Protein AF-A0AAD6TR54-F1 (afdb_monomer)

Foldseek 3Di:
DVLVVQLLVLLVQLLVLLVVVLVVCVVVVHAQPVCVPDCPPNVVSLVSNQVSQCVDPDRDDRDDPVNSSVPNDNLLSVVSVVVVDPCCPPQCNDPVNVVVVVVVVCVVCVVVVVVVCVVVVVVVVVVLVVVLVVLVVVLVVCCVVDVVVSVVSVVVSVD

Radius of gyration: 24.72 Å; Cα contacts (8 Å, |Δi|>4): 90; chains: 1; bounding box: 53×42×61 Å

Structure (mmCIF, N/CA/C/O backbone):
data_AF-A0AAD6TR54-F1
#
_entry.id   AF-A0AAD6TR54-F1
#
loop_
_atom_site.group_PDB
_atom_site.id
_atom_site.type_symbol
_atom_site.label_atom_id
_atom_site.label_alt_id
_atom_site.label_comp_id
_atom_site.label_asym_id
_atom_site.label_entity_id
_atom_site.label_seq_id
_atom_site.pdbx_PDB_ins_code
_atom_site.Cartn_x
_atom_site.Cartn_y
_atom_site.Cartn_z
_atom_site.occupancy
_atom_site.B_iso_or_equiv
_atom_site.auth_seq_id
_atom_site.auth_comp_id
_atom_site.auth_asym_id
_atom_site.auth_atom_id
_atom_site.pdbx_PDB_model_num
ATOM 1 N N . MET A 1 1 ? -25.279 19.199 19.372 1.00 59.44 1 MET A N 1
ATOM 2 C CA . MET A 1 1 ? -24.855 19.428 17.966 1.00 59.44 1 MET A CA 1
ATOM 3 C C . MET A 1 1 ? -23.447 20.020 17.828 1.00 59.44 1 MET A C 1
ATOM 5 O O . MET A 1 1 ? -22.669 19.484 17.051 1.00 59.44 1 MET A O 1
ATOM 9 N N . VAL A 1 2 ? -23.069 21.077 18.564 1.00 75.44 2 VAL A N 1
ATOM 10 C CA . VAL A 1 2 ? -21.744 21.729 18.401 1.00 75.44 2 VAL A CA 1
ATOM 11 C C . VAL A 1 2 ? -20.565 20.843 18.846 1.00 75.44 2 VAL A C 1
ATOM 13 O O . VAL A 1 2 ? -19.574 20.750 18.124 1.00 75.44 2 VAL A O 1
ATOM 16 N N . ALA A 1 3 ? -20.685 20.140 19.980 1.00 76.69 3 ALA A N 1
ATOM 17 C CA . ALA A 1 3 ? -19.630 19.258 20.502 1.00 76.69 3 ALA A CA 1
ATOM 18 C C . ALA A 1 3 ? -19.305 18.087 19.555 1.00 76.69 3 ALA A C 1
ATOM 20 O O . ALA A 1 3 ? -18.143 17.837 19.251 1.00 76.69 3 ALA A O 1
ATOM 21 N N . GLN A 1 4 ? -20.333 17.445 18.991 1.00 78.88 4 GLN A N 1
ATOM 22 C CA . GLN A 1 4 ? -20.176 16.356 18.021 1.00 78.88 4 GLN A CA 1
ATOM 23 C C . GLN A 1 4 ? -19.479 16.810 16.734 1.00 78.88 4 GLN A C 1
ATOM 25 O O . GLN A 1 4 ? -18.592 16.122 16.236 1.00 78.88 4 GLN A O 1
ATOM 30 N N . ARG A 1 5 ? -19.807 18.006 16.230 1.00 81.06 5 ARG A N 1
ATOM 31 C CA . ARG A 1 5 ? -19.136 18.586 15.057 1.00 81.06 5 ARG A CA 1
ATOM 32 C C . ARG A 1 5 ? -17.672 18.932 15.340 1.00 81.06 5 ARG A C 1
ATOM 34 O O . ARG A 1 5 ? -16.824 18.786 14.463 1.00 81.06 5 ARG A O 1
ATOM 41 N N . ARG A 1 6 ? -17.369 19.400 16.555 1.00 82.25 6 ARG A N 1
ATOM 42 C CA . ARG A 1 6 ? -15.997 19.694 16.992 1.00 82.25 6 ARG A CA 1
ATOM 43 C C . ARG A 1 6 ? -15.163 18.418 17.094 1.00 82.25 6 ARG A C 1
ATOM 45 O O . ARG A 1 6 ? -14.047 18.402 16.589 1.00 82.25 6 ARG A O 1
ATOM 52 N N . TYR A 1 7 ? -15.735 17.358 17.658 1.00 82.44 7 TYR A N 1
ATOM 53 C CA . TYR A 1 7 ? -15.128 16.029 17.688 1.00 82.44 7 TYR A CA 1
ATOM 54 C C . TYR A 1 7 ? -14.855 15.486 16.280 1.00 82.44 7 TYR A C 1
ATOM 56 O O . TYR A 1 7 ? -13.731 15.090 15.991 1.00 82.44 7 TYR A O 1
ATOM 64 N N . GLN A 1 8 ? -15.834 15.558 15.374 1.00 79.56 8 GLN A N 1
ATOM 65 C CA . GLN A 1 8 ? -15.664 15.113 13.985 1.00 79.56 8 GLN A CA 1
ATOM 66 C C . GLN A 1 8 ? -14.523 15.848 13.274 1.00 79.56 8 GLN A C 1
ATOM 68 O O . GLN A 1 8 ? -13.688 15.214 12.643 1.00 79.56 8 GLN A O 1
ATOM 73 N N . ARG A 1 9 ? -14.436 17.174 13.428 1.00 84.00 9 ARG A N 1
ATOM 74 C CA . ARG A 1 9 ? -13.341 17.959 12.839 1.00 84.00 9 ARG A CA 1
ATOM 75 C C . ARG A 1 9 ? -11.97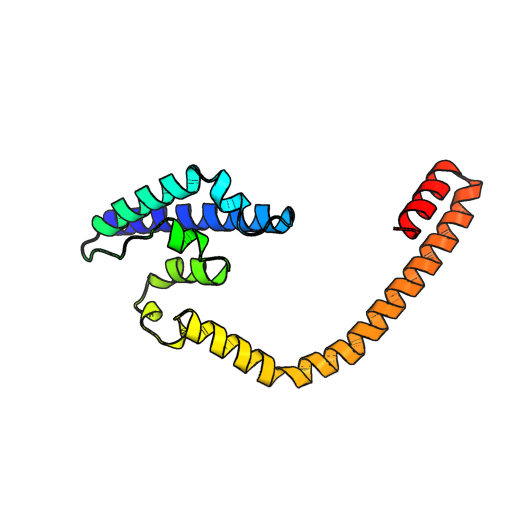7 17.605 13.423 1.00 84.00 9 ARG A C 1
ATOM 77 O O . ARG A 1 9 ? -11.010 17.550 12.673 1.00 84.00 9 ARG A O 1
ATOM 84 N N . ALA A 1 10 ? -11.895 17.391 14.736 1.00 84.12 10 ALA A N 1
ATOM 85 C CA . ALA A 1 10 ? -10.648 16.996 15.386 1.00 84.12 10 ALA A CA 1
ATOM 86 C C . ALA A 1 10 ? -10.181 15.616 14.895 1.00 84.12 10 ALA A C 1
ATOM 88 O O . ALA A 1 10 ? -9.002 15.432 14.603 1.00 84.12 10 ALA A O 1
ATOM 89 N N . LEU A 1 11 ? -11.121 14.685 14.726 1.00 81.62 11 LEU A N 1
ATOM 90 C CA . LEU A 1 11 ? -10.864 13.360 14.175 1.00 81.62 11 LEU A CA 1
ATOM 91 C C . LEU A 1 11 ? -10.413 13.414 12.705 1.00 81.62 11 LEU A C 1
ATOM 93 O O . LEU A 1 11 ? -9.391 12.825 12.365 1.00 81.62 11 LEU A O 1
ATOM 97 N N . ASP A 1 12 ? -11.130 14.141 11.842 1.00 80.44 12 ASP A N 1
ATOM 98 C CA . ASP A 1 12 ? -10.772 14.273 10.422 1.00 80.44 12 ASP A CA 1
ATOM 99 C C . ASP A 1 12 ? -9.395 14.951 10.254 1.00 80.44 12 ASP A C 1
ATOM 101 O O . ASP A 1 12 ? -8.611 14.576 9.381 1.00 80.44 12 ASP A O 1
ATOM 105 N N . HIS A 1 13 ? -9.071 15.920 11.119 1.00 84.50 13 HIS A N 1
ATOM 106 C CA . HIS A 1 13 ? -7.767 16.584 11.134 1.00 84.50 13 HIS A CA 1
ATOM 107 C C . HIS A 1 13 ? -6.635 15.633 11.541 1.00 84.50 13 HIS A C 1
ATOM 109 O O . HIS A 1 13 ? -5.612 15.572 10.858 1.00 84.50 13 HIS A O 1
ATOM 115 N N . LEU A 1 14 ? -6.83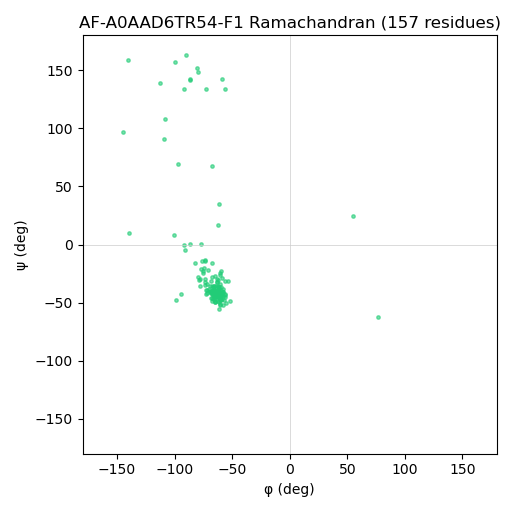1 14.862 12.615 1.00 82.69 14 LEU A N 1
ATOM 116 C CA . LEU A 1 14 ? -5.875 13.849 13.056 1.00 82.69 14 LEU A CA 1
ATOM 117 C C . LEU A 1 14 ? -5.650 12.792 11.962 1.00 82.69 14 LEU A C 1
ATOM 119 O O . LEU A 1 14 ? -4.506 12.474 11.641 1.00 82.69 14 LEU A O 1
ATOM 123 N N . HIS A 1 15 ? -6.727 12.322 11.330 1.00 79.62 15 HIS A N 1
ATOM 124 C CA . HIS A 1 15 ? -6.668 11.349 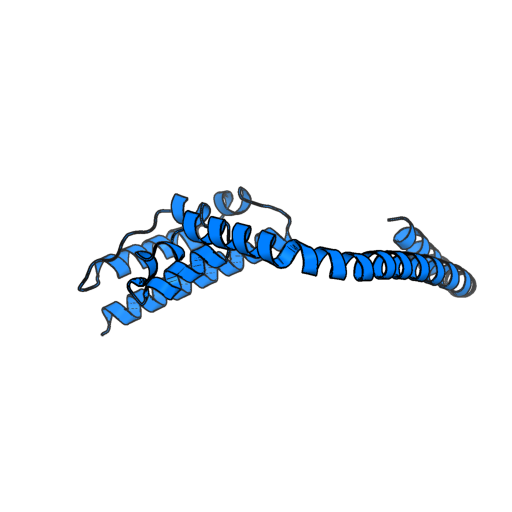10.241 1.00 79.62 15 HIS A CA 1
ATOM 125 C C . HIS A 1 15 ? -5.867 11.853 9.040 1.00 79.62 15 HIS A C 1
ATOM 127 O O . HIS A 1 15 ? -4.975 11.157 8.556 1.00 79.62 15 HIS A O 1
ATOM 133 N N . GLY A 1 16 ? -6.131 13.083 8.592 1.00 79.38 16 GLY A N 1
ATOM 134 C CA . GLY A 1 16 ? -5.397 13.684 7.481 1.00 79.38 16 GLY A CA 1
ATOM 135 C C . GLY A 1 16 ? -3.894 13.785 7.752 1.00 79.38 16 GLY A C 1
ATOM 136 O O . GLY A 1 16 ? -3.095 13.495 6.863 1.00 79.38 16 GLY A O 1
ATOM 137 N N . LEU A 1 17 ? -3.499 14.137 8.981 1.00 82.12 17 LEU A N 1
ATOM 138 C CA . LEU A 1 17 ? -2.087 14.227 9.366 1.00 82.12 17 LEU A CA 1
ATOM 139 C C . LEU A 1 17 ? -1.398 12.860 9.401 1.00 82.12 17 LEU A C 1
ATOM 141 O O . LEU A 1 17 ? -0.262 12.744 8.940 1.00 82.12 17 LEU A O 1
ATOM 145 N N . VAL A 1 18 ? -2.070 11.831 9.922 1.00 77.19 18 VAL A N 1
ATOM 146 C CA . VAL A 1 18 ? -1.511 10.472 9.980 1.00 77.19 18 VAL A CA 1
ATOM 147 C C . VAL A 1 18 ? -1.378 9.882 8.578 1.00 77.19 18 VAL A C 1
ATOM 149 O O . VAL A 1 18 ? -0.300 9.401 8.236 1.00 77.19 18 VAL A O 1
ATOM 152 N N . ILE A 1 19 ? -2.407 10.007 7.730 1.00 76.94 19 ILE A N 1
ATOM 153 C CA . ILE A 1 19 ? -2.354 9.568 6.328 1.00 76.94 19 ILE A CA 1
ATOM 154 C C . ILE A 1 19 ? -1.221 10.268 5.581 1.00 76.94 19 ILE A C 1
ATOM 156 O O . ILE A 1 19 ? -0.398 9.603 4.950 1.00 76.94 19 ILE A O 1
ATOM 160 N N . ALA A 1 20 ? -1.168 11.604 5.641 1.00 78.81 20 ALA A N 1
ATOM 161 C CA . ALA A 1 20 ? -0.144 12.372 4.941 1.00 78.81 20 ALA A CA 1
ATOM 162 C C . ALA A 1 20 ? 1.254 11.907 5.358 1.00 78.81 20 ALA A C 1
ATOM 164 O O . ALA A 1 20 ? 2.114 11.669 4.508 1.00 78.81 20 ALA A O 1
ATOM 165 N N . ARG A 1 21 ? 1.453 11.686 6.662 1.00 76.00 21 ARG A N 1
ATOM 166 C CA . ARG A 1 21 ? 2.736 11.238 7.189 1.00 76.00 21 ARG A CA 1
ATOM 167 C C . ARG A 1 21 ? 3.079 9.805 6.790 1.00 76.00 21 ARG A C 1
ATOM 169 O O . ARG A 1 21 ? 4.230 9.546 6.452 1.00 76.00 21 ARG A O 1
ATOM 176 N N . LEU A 1 22 ? 2.114 8.889 6.801 1.00 74.06 22 LEU A N 1
ATOM 177 C CA . LEU A 1 22 ? 2.324 7.507 6.373 1.00 74.06 22 LEU A CA 1
ATOM 178 C C . LEU A 1 22 ? 2.746 7.466 4.897 1.00 74.06 22 LEU A C 1
ATOM 180 O O . LEU A 1 22 ? 3.763 6.860 4.575 1.00 74.06 22 LEU A O 1
ATOM 184 N N . PHE A 1 23 ? 2.062 8.217 4.026 1.00 73.38 23 PHE A N 1
ATOM 185 C CA . PHE A 1 23 ? 2.429 8.330 2.610 1.00 73.38 23 PHE A CA 1
ATOM 186 C C . PHE A 1 23 ? 3.819 8.937 2.385 1.00 73.38 23 PHE A C 1
ATOM 188 O O . PHE A 1 23 ? 4.551 8.475 1.508 1.00 73.38 23 PHE A O 1
ATOM 195 N N . GLU A 1 24 ? 4.206 9.961 3.148 1.00 73.94 24 GLU A N 1
ATOM 196 C CA . GLU A 1 24 ? 5.568 10.513 3.104 1.00 73.94 24 GLU A CA 1
ATOM 197 C C . GLU A 1 24 ? 6.619 9.458 3.464 1.00 73.94 24 GLU A C 1
ATOM 199 O O . GLU A 1 24 ? 7.654 9.354 2.807 1.00 73.94 24 GLU A O 1
ATOM 204 N N . LEU A 1 25 ? 6.355 8.659 4.496 1.00 69.88 25 LEU A N 1
ATOM 205 C CA . LEU A 1 25 ? 7.290 7.647 4.975 1.00 69.88 25 LEU A CA 1
ATOM 206 C C . LEU A 1 25 ? 7.403 6.447 4.039 1.00 69.88 25 LEU A C 1
ATOM 208 O O . LEU A 1 25 ? 8.519 5.988 3.787 1.00 69.88 25 LEU A O 1
ATOM 212 N N . THR A 1 26 ? 6.287 6.001 3.459 1.00 67.44 26 THR A N 1
ATOM 213 C CA . THR A 1 26 ? 6.282 4.978 2.407 1.00 67.44 26 THR A CA 1
ATOM 214 C C . THR A 1 26 ? 7.090 5.440 1.193 1.00 67.44 26 THR A C 1
ATOM 216 O O . THR A 1 26 ? 7.886 4.670 0.666 1.00 67.44 26 THR A O 1
ATOM 219 N N . LYS A 1 27 ? 6.969 6.712 0.782 1.00 66.75 27 LYS A N 1
ATOM 220 C CA . LYS A 1 27 ? 7.771 7.277 -0.321 1.00 66.75 27 LYS A CA 1
ATOM 221 C C . LYS A 1 27 ? 9.272 7.302 -0.025 1.00 66.75 27 LYS A C 1
ATOM 223 O O . LYS A 1 27 ? 10.068 7.154 -0.945 1.00 66.75 27 LYS A O 1
ATOM 228 N N . CYS A 1 28 ? 9.658 7.485 1.235 1.00 62.56 28 CYS A N 1
ATOM 229 C CA . CYS A 1 28 ? 11.061 7.525 1.646 1.00 62.56 28 CYS A CA 1
ATOM 230 C C . CYS A 1 28 ? 11.658 6.142 1.960 1.00 62.56 28 CYS A C 1
ATOM 232 O O . CYS A 1 28 ? 12.823 6.083 2.339 1.00 62.56 28 CYS A O 1
ATOM 234 N N . ASN A 1 29 ? 10.893 5.047 1.835 1.00 60.81 29 ASN A N 1
ATOM 235 C CA . ASN A 1 29 ? 11.297 3.699 2.263 1.00 60.81 29 ASN A CA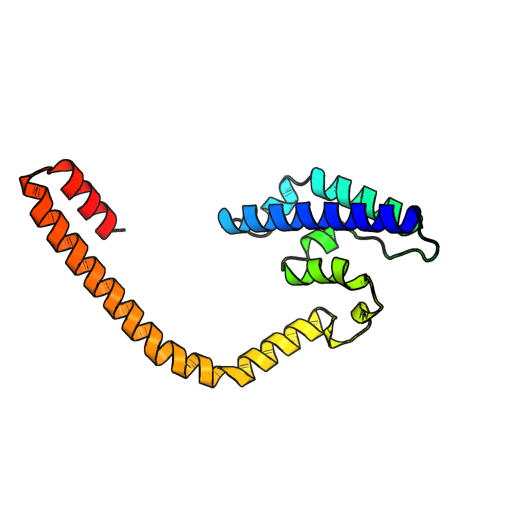 1
ATOM 236 C C . ASN A 1 29 ? 11.738 3.633 3.747 1.00 60.81 29 ASN A C 1
ATOM 238 O O . ASN A 1 29 ? 12.517 2.770 4.147 1.00 60.81 29 ASN A O 1
ATOM 242 N N . MET A 1 30 ? 11.247 4.567 4.570 1.00 57.56 30 MET A N 1
ATOM 243 C CA . MET A 1 30 ? 11.594 4.710 5.986 1.00 57.56 30 MET A CA 1
ATOM 244 C C . MET A 1 30 ? 10.390 4.293 6.831 1.00 57.56 30 MET A C 1
ATOM 246 O O . MET A 1 30 ? 9.529 5.117 7.138 1.00 57.56 30 MET A O 1
ATOM 250 N N . SER A 1 31 ? 10.301 3.018 7.207 1.00 55.19 31 SER A N 1
ATOM 251 C CA . SER A 1 31 ? 9.192 2.501 8.020 1.00 55.19 31 SER A CA 1
ATOM 252 C C . SER A 1 31 ? 9.424 2.668 9.531 1.00 55.19 31 SER A C 1
ATOM 254 O O . SER A 1 31 ? 10.531 2.476 10.034 1.00 55.19 31 SER A O 1
ATOM 256 N N . GLY A 1 32 ? 8.351 2.989 10.264 1.00 54.03 32 GLY A N 1
ATOM 257 C CA . GLY A 1 32 ? 8.236 2.890 11.730 1.00 54.03 32 GLY A CA 1
ATOM 258 C C . GLY A 1 32 ? 8.941 3.982 12.545 1.00 54.03 32 GLY A C 1
ATOM 259 O O . GLY A 1 32 ? 8.299 4.769 13.239 1.00 54.03 32 GLY A O 1
ATOM 260 N N . THR A 1 33 ? 10.265 4.087 12.451 1.00 53.38 33 THR A N 1
ATOM 261 C CA . THR A 1 33 ? 11.074 4.933 13.355 1.00 53.38 33 THR A CA 1
ATOM 262 C C . THR A 1 33 ? 11.011 6.426 13.009 1.00 53.38 33 THR A C 1
ATOM 264 O O . THR A 1 33 ? 11.058 7.290 13.884 1.00 53.38 33 THR A O 1
ATOM 267 N N . ALA A 1 34 ? 10.819 6.772 11.735 1.00 53.78 34 ALA A N 1
ATOM 268 C CA . ALA A 1 34 ? 10.749 8.163 11.279 1.00 53.78 34 ALA A CA 1
ATOM 269 C C . ALA A 1 34 ? 9.407 8.869 11.593 1.00 53.78 34 ALA A C 1
ATOM 271 O O . ALA A 1 34 ? 9.327 10.106 11.535 1.00 53.78 34 ALA A O 1
ATOM 272 N N . LEU A 1 35 ? 8.365 8.107 11.958 1.00 57.19 35 LEU A N 1
ATOM 273 C CA . LEU A 1 35 ? 7.106 8.617 12.526 1.00 57.19 35 LEU A CA 1
ATOM 274 C C . LEU A 1 35 ? 7.332 9.107 13.968 1.00 57.19 35 LEU A C 1
ATOM 276 O O . LEU A 1 35 ? 6.888 10.200 14.325 1.00 57.19 35 LEU A O 1
ATOM 280 N N . GLN A 1 36 ? 8.106 8.349 14.755 1.00 58.50 36 GLN A N 1
ATOM 281 C CA . GLN A 1 36 ? 8.410 8.633 16.162 1.00 58.50 36 GLN A CA 1
ATOM 282 C C . GLN A 1 36 ? 9.287 9.878 16.354 1.00 58.50 36 GLN A C 1
ATOM 284 O O . GLN A 1 36 ? 9.033 10.689 17.245 1.00 58.50 36 GLN A O 1
ATOM 289 N N . VAL A 1 37 ? 10.296 10.073 15.502 1.00 55.78 37 VAL A N 1
ATOM 290 C CA . VAL A 1 37 ? 11.353 11.073 15.743 1.00 55.78 37 VAL A CA 1
ATOM 291 C C . VAL A 1 37 ? 10.896 12.527 15.509 1.00 55.78 37 VAL A C 1
ATOM 293 O O . VAL A 1 37 ? 11.534 13.447 16.023 1.00 55.78 37 VAL A O 1
ATOM 296 N N . ARG A 1 38 ? 9.810 12.795 14.757 1.00 57.34 38 ARG A N 1
ATOM 297 C CA . ARG A 1 38 ? 9.482 14.180 14.320 1.00 57.34 38 ARG A CA 1
ATOM 298 C C . ARG A 1 38 ? 8.017 14.627 14.346 1.00 57.34 38 ARG A C 1
ATOM 300 O O . ARG A 1 38 ? 7.727 15.721 13.866 1.00 57.34 38 ARG A O 1
ATOM 307 N N . SER A 1 39 ? 7.082 13.879 14.924 1.00 73.31 39 SER A N 1
ATOM 308 C CA . SER A 1 39 ? 5.660 14.222 14.769 1.00 73.31 39 SER A CA 1
ATOM 309 C C . SER A 1 39 ? 5.041 15.036 15.917 1.00 73.31 39 SER A C 1
ATOM 311 O O . SER A 1 39 ? 4.185 14.568 16.668 1.00 73.31 39 SER A O 1
ATOM 313 N N . ARG A 1 40 ? 5.444 16.306 16.055 1.00 80.50 40 ARG A N 1
ATOM 314 C CA . ARG A 1 40 ? 4.796 17.239 17.005 1.00 80.50 40 ARG A CA 1
ATOM 315 C C . ARG A 1 40 ? 3.344 17.551 16.626 1.00 80.50 40 ARG A C 1
ATOM 317 O O . ARG A 1 40 ? 2.502 17.688 17.507 1.00 80.50 40 ARG A O 1
ATOM 324 N N . ALA A 1 41 ? 3.054 17.633 15.327 1.00 80.69 41 ALA A N 1
ATOM 325 C CA . ALA A 1 41 ? 1.719 17.948 14.823 1.00 80.69 41 ALA A CA 1
ATOM 326 C C . ALA A 1 41 ? 0.698 16.840 15.132 1.00 80.69 41 ALA A C 1
ATOM 328 O O . ALA A 1 41 ? -0.414 17.151 15.547 1.00 80.69 41 ALA A O 1
ATOM 329 N N . ILE A 1 42 ? 1.078 15.560 15.005 1.00 80.31 42 ILE A N 1
ATOM 330 C CA . ILE A 1 42 ? 0.172 14.446 15.330 1.00 80.31 42 ILE A CA 1
ATOM 331 C C . ILE A 1 42 ? -0.066 14.384 16.844 1.00 80.31 42 ILE A C 1
ATOM 333 O O . ILE A 1 42 ? -1.209 14.231 17.254 1.00 80.31 42 ILE A O 1
ATOM 337 N N . LYS A 1 43 ? 0.957 14.605 17.686 1.00 84.25 43 LYS A N 1
ATOM 338 C CA . LYS A 1 43 ? 0.774 14.687 19.151 1.00 84.25 43 LYS A CA 1
ATOM 339 C C . LYS A 1 43 ? -0.232 15.773 19.552 1.00 84.25 43 LYS A C 1
ATOM 341 O O . LYS A 1 43 ? -1.174 15.491 20.286 1.00 84.25 43 LYS A O 1
ATOM 346 N N . ALA A 1 44 ? -0.102 16.976 18.993 1.00 85.75 44 ALA A N 1
ATOM 347 C CA . ALA A 1 44 ? -1.056 18.060 19.234 1.00 85.75 44 ALA A CA 1
ATOM 348 C C . ALA A 1 44 ? -2.470 17.736 18.707 1.00 85.75 44 ALA A C 1
ATOM 350 O O . ALA A 1 44 ? -3.470 18.105 19.322 1.00 85.75 44 ALA A O 1
ATOM 351 N N . ALA A 1 45 ? -2.575 17.031 17.577 1.00 85.69 45 ALA A N 1
ATOM 352 C CA . ALA A 1 45 ? -3.860 16.598 17.036 1.00 85.69 45 ALA A CA 1
ATOM 353 C C . ALA A 1 45 ? -4.529 15.507 17.897 1.00 85.69 45 ALA A C 1
ATOM 355 O O . ALA A 1 45 ? -5.746 15.545 18.071 1.00 85.69 45 ALA A O 1
ATOM 356 N N . ILE A 1 46 ? -3.755 14.594 18.498 1.00 86.12 46 ILE A N 1
ATOM 357 C CA . ILE A 1 46 ? -4.250 13.603 19.471 1.00 86.12 46 ILE A CA 1
ATOM 358 C C . ILE A 1 46 ? -4.809 14.304 20.712 1.00 86.12 46 ILE A C 1
ATOM 360 O O . ILE A 1 46 ? -5.903 13.976 21.166 1.00 86.12 46 ILE A O 1
ATOM 364 N N . GLU A 1 47 ? -4.112 15.311 21.242 1.00 87.69 47 GLU A N 1
ATOM 365 C CA . GLU A 1 47 ? -4.597 16.097 22.385 1.00 87.69 47 GLU A CA 1
ATOM 366 C C . GLU A 1 47 ? -5.924 16.803 22.073 1.00 87.69 47 GLU A C 1
ATOM 368 O O . GLU A 1 47 ? -6.864 16.751 22.870 1.00 87.69 47 GLU A O 1
ATOM 373 N N . GLN A 1 48 ? -6.040 17.413 20.888 1.00 85.88 48 GLN A N 1
ATOM 374 C CA . GLN A 1 48 ? -7.282 18.050 20.439 1.00 85.88 48 GLN A CA 1
ATOM 375 C C . GLN A 1 48 ? -8.421 17.043 20.253 1.00 85.88 48 GLN A C 1
ATOM 377 O O . GLN A 1 48 ? -9.564 17.338 20.618 1.00 85.88 48 GLN A O 1
ATOM 382 N N . TYR A 1 49 ? -8.119 15.860 19.714 1.00 86.12 49 TYR A N 1
ATOM 383 C CA . TYR A 1 49 ? -9.069 14.758 19.610 1.00 86.12 49 TYR A CA 1
ATOM 384 C C . TYR A 1 49 ? -9.553 14.317 20.996 1.00 86.12 49 TYR A C 1
ATOM 386 O O . TYR A 1 49 ? -10.758 14.316 21.244 1.00 86.12 49 TYR A O 1
ATOM 394 N N . ASN A 1 50 ? -8.637 14.032 21.923 1.00 87.69 50 ASN A N 1
ATOM 395 C CA . ASN A 1 50 ? -8.952 13.572 23.277 1.00 87.69 50 ASN A CA 1
ATOM 396 C C . ASN A 1 50 ? -9.772 14.611 24.059 1.00 87.69 50 ASN A C 1
ATOM 398 O O . ASN A 1 50 ? -10.738 14.259 24.738 1.00 87.69 50 ASN A O 1
ATOM 402 N N . ALA A 1 51 ? -9.451 15.901 23.918 1.00 86.62 51 ALA A N 1
ATOM 403 C CA . ALA A 1 51 ? -10.232 16.985 24.512 1.00 86.62 51 ALA A CA 1
ATOM 404 C C . ALA A 1 51 ? -11.662 17.044 23.947 1.00 86.62 51 ALA A C 1
ATOM 406 O O . ALA A 1 51 ? -12.623 17.247 24.690 1.00 86.62 51 ALA A O 1
ATOM 407 N N . ALA A 1 52 ? -11.823 16.843 22.636 1.00 83.88 52 ALA A N 1
ATOM 408 C CA . ALA A 1 52 ? -13.136 16.816 22.004 1.00 83.88 52 ALA A CA 1
ATOM 409 C C . ALA A 1 52 ? -13.924 15.531 22.319 1.00 83.88 52 ALA A C 1
ATOM 411 O O . ALA A 1 52 ? -15.146 15.597 22.422 1.00 83.88 52 ALA A O 1
ATOM 412 N N . ALA A 1 53 ? -13.246 14.394 22.501 1.00 82.88 53 ALA A N 1
ATOM 413 C CA . ALA A 1 53 ? -13.835 13.096 22.838 1.00 82.88 53 ALA A CA 1
ATOM 414 C C . ALA A 1 53 ? -14.475 13.088 24.235 1.00 82.88 53 ALA A C 1
ATOM 416 O O . ALA A 1 53 ? -15.561 12.539 24.414 1.00 82.88 53 ALA A O 1
ATOM 417 N N . VAL A 1 54 ? -13.837 13.749 25.208 1.00 84.44 54 VAL A N 1
ATOM 418 C CA . VAL A 1 54 ? -14.352 13.898 26.583 1.00 84.44 54 VAL A CA 1
ATOM 419 C C . VAL A 1 54 ? -15.518 14.889 26.652 1.00 84.44 54 VAL A C 1
ATOM 421 O O . VAL A 1 54 ? -16.401 14.745 27.489 1.00 84.44 54 VAL A O 1
ATOM 424 N N . ALA A 1 55 ? -15.553 15.883 25.761 1.00 83.38 55 ALA A N 1
ATOM 425 C CA . ALA A 1 55 ? -16.606 16.900 25.718 1.00 83.38 55 ALA A CA 1
ATOM 426 C C . ALA A 1 55 ? -17.933 16.409 25.095 1.00 83.38 55 ALA A C 1
ATOM 428 O O . ALA A 1 55 ? -18.875 17.194 24.946 1.00 83.38 55 ALA A O 1
ATOM 429 N N . LEU A 1 56 ? -18.012 15.141 24.678 1.00 81.00 56 LEU A N 1
ATOM 430 C CA . LEU A 1 56 ? -19.231 14.524 24.159 1.00 81.00 56 LEU A CA 1
ATOM 431 C C . LEU A 1 56 ? -20.164 14.083 25.294 1.00 81.00 56 LEU A C 1
ATOM 433 O O . LEU A 1 56 ? -19.725 13.733 26.381 1.00 81.00 56 LEU A O 1
ATOM 437 N N . THR A 1 57 ? -21.471 14.053 25.012 1.00 72.12 57 THR A N 1
ATOM 438 C CA . THR A 1 57 ? -22.503 13.578 25.955 1.00 72.12 57 THR A CA 1
ATOM 439 C C . THR A 1 57 ? -22.293 12.115 26.350 1.00 72.12 57 THR A C 1
ATOM 441 O O . THR A 1 57 ? -22.553 11.746 27.489 1.00 72.12 57 THR A O 1
ATOM 444 N N . VAL A 1 58 ? -21.790 11.307 25.414 1.00 75.50 58 VAL A N 1
ATOM 445 C CA . VAL A 1 58 ? -21.216 9.987 25.680 1.00 75.50 58 VAL A CA 1
ATOM 446 C C . VAL A 1 58 ? -19.707 10.128 25.479 1.00 75.50 58 VAL A C 1
ATOM 448 O O . VAL A 1 58 ? -19.284 10.316 24.332 1.00 75.50 58 VAL A O 1
ATOM 451 N N . PRO A 1 59 ? -18.903 10.111 26.557 1.00 73.25 59 PRO A N 1
ATOM 452 C CA . PRO A 1 59 ? -17.454 10.179 26.449 1.00 73.25 59 PRO A CA 1
ATOM 453 C C . PRO A 1 59 ? -16.932 9.048 25.566 1.00 73.25 59 PRO A C 1
ATOM 455 O O . PRO A 1 59 ? -17.350 7.900 25.709 1.00 73.25 59 PRO A O 1
ATOM 458 N N . ARG A 1 60 ? -16.027 9.378 24.645 1.00 73.50 60 ARG A N 1
ATOM 459 C CA . ARG A 1 60 ? -15.351 8.386 23.801 1.00 73.50 60 ARG A CA 1
ATOM 460 C C . ARG A 1 60 ? -13.962 8.062 24.329 1.00 73.50 60 ARG A C 1
ATOM 462 O O . ARG A 1 60 ? -13.363 8.862 25.050 1.00 73.50 60 ARG A O 1
ATOM 469 N N . GLU A 1 61 ? -13.472 6.887 23.948 1.00 75.62 61 GLU A N 1
ATOM 470 C CA . GLU A 1 61 ? -12.148 6.400 24.319 1.00 75.62 61 GLU A CA 1
ATOM 471 C C . GLU A 1 61 ? -11.046 7.352 23.835 1.00 75.62 61 GLU A C 1
ATOM 473 O O . GLU A 1 61 ? -11.150 7.985 22.773 1.00 75.62 61 GLU A O 1
ATOM 478 N N . ARG A 1 62 ? -10.017 7.504 24.672 1.00 80.75 62 ARG A N 1
ATOM 479 C CA . ARG A 1 62 ? -8.870 8.366 24.394 1.00 80.75 62 ARG A CA 1
ATOM 480 C C . ARG A 1 62 ? -7.844 7.579 23.603 1.00 80.75 62 ARG A C 1
ATOM 482 O O . ARG A 1 62 ? -7.604 6.427 23.921 1.00 80.75 62 ARG A O 1
ATOM 489 N N . LEU A 1 63 ? -7.216 8.242 22.642 1.00 78.75 63 LEU A N 1
ATOM 490 C CA . LEU A 1 63 ? -6.120 7.665 21.876 1.00 78.75 63 LEU A CA 1
ATOM 491 C C . LEU A 1 63 ? -4.788 8.008 22.530 1.00 78.75 63 LEU A C 1
ATOM 493 O O . LEU A 1 63 ? -4.547 9.174 22.881 1.00 78.75 63 LEU A O 1
ATOM 497 N N . THR A 1 64 ? -3.927 7.008 22.669 1.00 81.81 64 THR A N 1
ATOM 498 C CA . THR A 1 64 ? -2.528 7.194 23.067 1.00 81.81 64 THR A CA 1
ATOM 499 C C . THR A 1 64 ? -1.628 7.391 21.847 1.00 81.81 64 THR A C 1
ATOM 501 O O . THR A 1 64 ? -2.014 7.154 20.700 1.00 81.81 64 THR A O 1
ATOM 504 N N . TRP A 1 65 ? -0.419 7.908 22.076 1.00 77.19 65 TRP A N 1
ATOM 505 C CA . TRP A 1 65 ? 0.561 8.072 21.001 1.00 77.19 65 TRP A CA 1
ATOM 506 C C . TRP A 1 65 ? 1.014 6.711 20.467 1.00 77.19 65 TRP A C 1
ATOM 508 O O . TRP A 1 65 ? 1.184 6.554 19.261 1.00 77.19 65 TRP A O 1
ATOM 518 N N . GLU A 1 66 ? 1.179 5.746 21.367 1.00 75.44 66 GLU A N 1
ATOM 519 C CA . GLU A 1 66 ? 1.586 4.376 21.083 1.00 75.44 66 GLU A CA 1
ATOM 520 C C . GLU A 1 66 ? 0.563 3.691 20.173 1.00 75.44 66 GLU A C 1
ATOM 522 O O . GLU A 1 66 ? 0.936 3.243 19.096 1.00 75.44 66 GLU A O 1
ATOM 527 N N . GLU A 1 67 ? -0.731 3.758 20.504 1.00 74.44 67 GLU A N 1
ATOM 528 C CA . GLU A 1 67 ? -1.813 3.231 19.655 1.00 74.44 67 GLU A CA 1
ATOM 529 C C . GLU A 1 67 ? -1.798 3.835 18.246 1.00 74.44 67 GLU A C 1
ATOM 531 O O . GLU A 1 67 ? -1.950 3.127 17.255 1.00 74.44 67 GLU A O 1
ATOM 536 N N . VAL A 1 68 ? -1.576 5.149 18.136 1.00 74.00 68 VAL A N 1
ATOM 537 C CA . VAL A 1 68 ? -1.533 5.842 16.839 1.00 74.00 68 VAL A CA 1
ATOM 538 C C . VAL A 1 68 ? -0.320 5.440 16.001 1.00 74.00 68 VAL A C 1
ATOM 540 O O . VAL A 1 68 ? -0.399 5.450 14.773 1.00 74.00 68 VAL A O 1
ATOM 543 N N . VAL A 1 69 ? 0.798 5.103 16.641 1.00 67.94 69 VAL A N 1
ATOM 544 C CA . VAL A 1 69 ? 1.997 4.596 15.962 1.00 67.94 69 VAL A CA 1
ATOM 545 C C . VAL A 1 69 ? 1.842 3.121 15.589 1.00 67.94 69 VAL A C 1
ATOM 547 O O . VAL A 1 69 ? 2.310 2.727 14.520 1.00 67.94 69 VAL A O 1
ATOM 550 N N . ASP A 1 70 ? 1.164 2.337 16.426 1.00 66.75 70 ASP A N 1
ATOM 551 C CA . ASP A 1 70 ? 0.884 0.918 16.197 1.00 66.75 70 ASP A CA 1
ATOM 552 C C . ASP A 1 70 ? -0.147 0.700 15.080 1.00 66.75 70 ASP A C 1
ATOM 554 O O . ASP A 1 70 ? -0.120 -0.342 14.419 1.00 66.75 70 ASP A O 1
ATOM 558 N N . TYR A 1 71 ? -0.974 1.710 14.772 1.00 66.50 71 TYR A N 1
ATOM 559 C CA . TYR A 1 71 ? -1.748 1.810 13.527 1.00 66.50 71 TYR A CA 1
ATOM 560 C C . TYR A 1 71 ? -0.822 2.019 12.317 1.00 66.50 71 TYR A C 1
ATOM 562 O O . TYR A 1 71 ? -0.788 3.062 11.662 1.00 66.50 71 TYR A O 1
ATOM 570 N N . THR A 1 72 ? -0.038 0.988 12.020 1.00 56.22 72 THR A N 1
ATOM 571 C CA . THR A 1 72 ? 0.925 0.933 10.916 1.00 56.22 72 THR A CA 1
ATOM 572 C C . THR A 1 72 ? 0.248 0.785 9.552 1.00 56.22 72 THR A C 1
ATOM 574 O O . THR A 1 72 ? 0.888 1.033 8.526 1.00 56.22 72 THR A O 1
ATOM 577 N N . PHE A 1 73 ? -1.043 0.432 9.522 1.00 57.22 73 PHE A N 1
ATOM 578 C CA . PHE A 1 73 ? -1.820 0.241 8.303 1.00 57.22 73 PHE A CA 1
ATOM 579 C C . PHE A 1 73 ? -2.919 1.297 8.140 1.00 57.22 73 PHE A C 1
ATOM 581 O O . PHE A 1 73 ? -3.638 1.646 9.075 1.00 57.22 73 PHE A O 1
ATOM 588 N N . LEU A 1 74 ? -3.095 1.773 6.904 1.00 59.28 74 LEU A N 1
ATOM 589 C CA . LEU A 1 74 ? -4.085 2.798 6.541 1.00 59.28 74 LEU A CA 1
ATOM 590 C C . LEU A 1 74 ? -5.522 2.387 6.935 1.00 59.28 74 LEU A C 1
ATOM 592 O O . LEU A 1 74 ? -6.330 3.227 7.325 1.00 59.28 74 LEU A O 1
ATOM 596 N N . SER A 1 75 ? -5.802 1.078 6.915 1.00 58.78 75 SER A N 1
ATOM 597 C CA . SER A 1 75 ? -7.080 0.477 7.315 1.00 58.78 75 SER A CA 1
ATOM 598 C C . SER A 1 75 ? -7.416 0.648 8.795 1.00 58.78 75 SER A C 1
ATOM 600 O O . SER A 1 75 ? -8.593 0.657 9.152 1.00 58.78 75 SER A O 1
ATOM 602 N N . ASP A 1 76 ? -6.409 0.778 9.659 1.00 62.22 76 ASP A N 1
ATOM 603 C CA . ASP A 1 76 ? -6.633 0.875 11.101 1.00 62.22 76 ASP A CA 1
ATOM 604 C C . ASP A 1 76 ? -7.067 2.289 11.499 1.00 62.22 76 ASP A C 1
ATOM 606 O O . ASP A 1 76 ? -7.863 2.470 12.418 1.00 62.22 76 ASP A O 1
ATOM 610 N N . PHE A 1 77 ? -6.645 3.299 10.732 1.00 61.81 77 PHE A N 1
ATOM 611 C CA . PHE A 1 77 ? -7.108 4.673 10.918 1.00 61.81 77 PHE A CA 1
ATOM 612 C C . PHE A 1 77 ? -8.502 4.921 10.330 1.00 61.81 77 PHE A C 1
ATOM 614 O O . PHE A 1 77 ? -9.287 5.698 10.885 1.00 61.81 77 PHE A O 1
ATOM 621 N N . ASP A 1 78 ? -8.860 4.207 9.259 1.00 59.84 78 ASP A N 1
ATOM 622 C CA . ASP A 1 78 ? -10.218 4.228 8.712 1.00 59.84 78 ASP A CA 1
ATOM 623 C C . ASP A 1 78 ? -11.263 3.728 9.732 1.00 59.84 78 ASP A C 1
ATOM 625 O O . ASP A 1 78 ? -12.412 4.177 9.694 1.00 59.84 78 ASP A O 1
ATOM 629 N N . LEU A 1 79 ? -10.882 2.902 10.716 1.00 54.81 79 LEU A N 1
ATOM 630 C CA . LEU A 1 79 ? -11.766 2.491 11.820 1.00 54.81 79 LEU A CA 1
ATOM 631 C C . LEU A 1 79 ? -12.115 3.630 12.766 1.00 54.81 79 LEU A C 1
ATOM 633 O O . LEU A 1 79 ? -13.258 3.713 13.211 1.00 54.81 79 LEU A O 1
ATOM 637 N N . LEU A 1 80 ? -11.188 4.556 13.021 1.00 60.22 80 LEU A N 1
ATOM 638 C CA . LEU A 1 80 ? -11.496 5.750 13.808 1.00 60.22 80 LEU A CA 1
ATOM 639 C C . LEU A 1 80 ? -12.551 6.603 13.091 1.00 60.22 80 LEU A C 1
ATOM 641 O O . LEU A 1 80 ? -13.425 7.187 13.734 1.00 60.22 80 LEU A O 1
ATOM 645 N N . ARG A 1 81 ? -12.544 6.600 11.748 1.00 57.41 81 ARG A N 1
ATOM 646 C CA . ARG A 1 81 ? -13.587 7.224 10.921 1.00 57.41 81 ARG A CA 1
ATOM 647 C C . ARG A 1 81 ? -14.901 6.431 10.919 1.00 5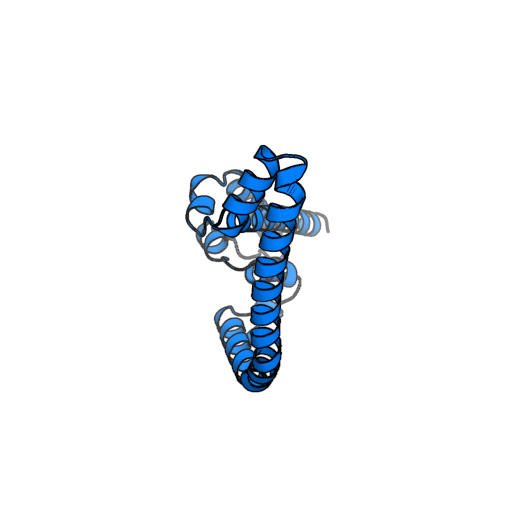7.41 81 ARG A C 1
ATOM 649 O O . ARG A 1 81 ? -15.963 7.054 10.861 1.00 57.41 81 ARG A O 1
ATOM 656 N N . LEU A 1 82 ? -14.848 5.097 10.977 1.00 50.09 82 LEU A N 1
ATOM 657 C CA . LEU A 1 82 ? -16.009 4.189 10.989 1.00 50.09 82 LEU A CA 1
ATOM 658 C C . LEU A 1 82 ? -16.655 4.013 12.373 1.00 50.09 82 LEU A C 1
ATOM 660 O O . LEU A 1 82 ? -17.836 3.680 12.433 1.00 50.09 82 LEU A O 1
ATOM 664 N N . ALA A 1 83 ? -15.977 4.388 13.465 1.00 52.47 83 ALA A N 1
ATOM 665 C CA . ALA A 1 83 ? -16.530 4.536 14.821 1.00 52.47 83 ALA A CA 1
ATOM 666 C C . ALA A 1 83 ? -17.631 5.626 14.932 1.00 52.47 83 ALA A C 1
ATOM 668 O O . ALA A 1 83 ? -17.972 6.129 16.008 1.00 52.47 83 ALA A O 1
ATOM 669 N N . ARG A 1 84 ? -18.202 6.045 13.798 1.00 56.50 84 ARG A N 1
ATOM 670 C CA . ARG A 1 84 ? -19.487 6.743 13.690 1.00 56.50 84 ARG A CA 1
ATOM 671 C C . ARG A 1 84 ? -20.661 5.825 14.086 1.00 56.50 84 ARG A C 1
ATOM 673 O O . ARG A 1 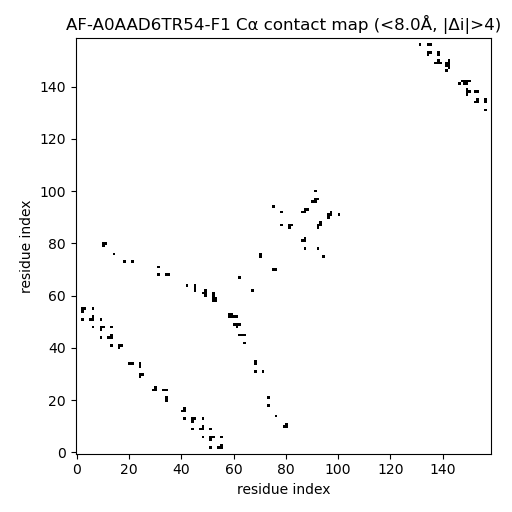84 ? -21.711 6.362 14.422 1.00 56.50 84 ARG A O 1
ATOM 680 N N . THR A 1 85 ? -20.439 4.508 14.145 1.00 54.75 85 THR A N 1
ATOM 681 C CA . THR A 1 85 ? -21.373 3.468 14.617 1.00 54.75 85 THR A CA 1
ATOM 682 C C . THR A 1 85 ? -20.601 2.416 15.435 1.00 54.75 85 THR A C 1
ATOM 684 O O . THR A 1 85 ? -19.390 2.301 15.244 1.00 54.75 85 THR A O 1
ATOM 687 N N . ASP A 1 86 ? -21.277 1.647 16.302 1.00 59.00 86 ASP A N 1
ATOM 688 C CA . ASP A 1 86 ? -20.760 0.534 17.142 1.00 59.00 86 ASP A CA 1
ATOM 689 C C . ASP A 1 86 ? -20.180 -0.657 16.343 1.00 59.00 86 ASP A C 1
ATOM 691 O O . ASP A 1 86 ? -20.298 -1.810 16.720 1.00 59.00 86 ASP A O 1
ATOM 695 N N . ILE A 1 87 ? -19.542 -0.411 15.203 1.00 61.91 87 ILE A N 1
ATOM 696 C CA . ILE A 1 87 ? -18.935 -1.443 14.360 1.00 61.91 87 ILE A CA 1
ATOM 697 C C . ILE A 1 87 ? -17.632 -1.944 14.988 1.00 61.91 87 ILE A C 1
ATOM 699 O O . ILE A 1 87 ? -17.216 -3.059 14.724 1.00 61.91 87 ILE A O 1
ATOM 703 N N . VAL A 1 88 ? -16.988 -1.148 15.849 1.00 58.97 88 VAL A N 1
ATOM 704 C CA . VAL A 1 88 ? -15.736 -1.536 16.516 1.00 58.97 88 VAL A CA 1
ATOM 705 C C . VAL A 1 88 ? -15.937 -2.751 17.428 1.00 58.97 88 VAL A C 1
ATOM 707 O O . VAL A 1 88 ? -15.014 -3.542 17.573 1.00 58.97 88 VAL A O 1
ATOM 710 N N . SER A 1 89 ? -17.124 -2.958 18.008 1.00 66.81 89 SER A N 1
ATOM 711 C CA . SER A 1 89 ? -17.401 -4.144 18.835 1.00 66.81 89 SER A CA 1
ATOM 712 C C . SER A 1 89 ? -17.574 -5.427 18.015 1.00 66.81 89 SER A C 1
ATOM 714 O O . SER A 1 89 ? -17.540 -6.520 18.579 1.00 66.81 89 SER A O 1
ATOM 716 N N . GLU A 1 90 ? -17.724 -5.319 16.695 1.00 76.75 90 GLU A N 1
ATOM 717 C CA . GLU A 1 90 ? -17.875 -6.472 15.820 1.00 76.75 90 GLU A CA 1
ATOM 718 C C . GLU A 1 90 ? -16.546 -7.220 15.664 1.00 76.75 90 GLU A C 1
ATOM 720 O O . GLU A 1 90 ? -15.501 -6.633 15.376 1.00 76.75 90 GLU A O 1
ATOM 725 N N . GLY A 1 91 ? -16.578 -8.550 15.790 1.00 76.50 91 GLY A N 1
ATOM 726 C CA . GLY A 1 91 ? -15.365 -9.377 15.768 1.00 76.50 91 GLY A CA 1
ATOM 727 C C . GLY A 1 91 ? -14.539 -9.257 14.480 1.00 76.50 91 GLY A C 1
ATOM 728 O O . GLY A 1 91 ? -13.319 -9.372 14.522 1.00 76.50 91 GLY A O 1
ATOM 729 N N . TRP A 1 92 ? -15.174 -8.961 13.341 1.00 76.81 92 TRP A N 1
ATOM 730 C CA . TRP A 1 92 ? -14.498 -8.742 12.054 1.00 76.81 92 TRP A CA 1
ATOM 731 C C . TRP A 1 92 ? -13.827 -7.362 11.942 1.00 76.81 92 TRP A C 1
ATOM 733 O O . TRP A 1 92 ? -12.921 -7.174 11.132 1.00 76.81 92 TRP A O 1
ATOM 743 N N . ALA A 1 93 ? -14.254 -6.392 12.755 1.00 72.12 93 ALA A N 1
ATOM 744 C CA . ALA A 1 93 ? -13.694 -5.045 12.815 1.00 72.12 93 ALA A CA 1
ATOM 745 C C . ALA A 1 93 ? -12.572 -4.917 13.859 1.00 72.12 93 ALA A C 1
ATOM 747 O O . ALA A 1 93 ? -11.972 -3.849 13.988 1.00 72.12 93 ALA A O 1
ATOM 748 N N . GLN A 1 94 ? -12.248 -5.994 14.575 1.00 76.75 94 GLN A N 1
ATOM 749 C CA . GLN A 1 94 ? -11.065 -6.082 15.427 1.00 76.75 94 GLN A CA 1
ATOM 750 C C . GLN A 1 94 ? -9.809 -6.370 14.585 1.00 76.75 94 GLN A C 1
ATOM 752 O O . GLN A 1 94 ? -9.921 -7.053 13.563 1.00 76.75 94 GLN A O 1
ATOM 757 N N . PRO A 1 95 ? -8.610 -5.892 14.981 1.00 72.44 95 PRO A N 1
ATOM 758 C CA . PRO A 1 95 ? -7.372 -6.112 14.224 1.00 72.44 95 PRO A CA 1
ATOM 759 C C . PRO A 1 95 ? -7.114 -7.584 13.887 1.00 72.44 95 PRO A C 1
ATOM 761 O O . PRO A 1 95 ? -6.926 -7.924 12.722 1.00 72.44 95 PRO A O 1
ATOM 764 N N . ALA A 1 96 ? -7.234 -8.466 14.881 1.00 78.12 96 ALA A N 1
ATOM 765 C CA . ALA A 1 96 ? -7.078 -9.907 14.689 1.00 78.12 96 ALA A CA 1
ATOM 766 C C . ALA A 1 96 ? -8.134 -10.497 13.735 1.00 78.12 96 ALA A C 1
ATOM 768 O O . ALA A 1 96 ? -7.830 -11.380 12.937 1.00 78.12 96 ALA A O 1
ATOM 769 N N . GLY A 1 97 ? -9.372 -9.993 13.783 1.00 84.00 97 GLY A N 1
ATOM 770 C CA . GLY A 1 97 ? -10.446 -10.419 12.886 1.00 84.00 97 GLY A CA 1
ATOM 771 C C . GLY A 1 97 ? -10.180 -10.030 11.434 1.00 84.00 97 GLY A C 1
ATOM 772 O O . GLY A 1 97 ? -10.348 -10.856 10.538 1.00 84.00 97 GLY A O 1
ATOM 773 N N . ARG A 1 98 ? -9.695 -8.806 11.195 1.00 81.25 98 ARG A N 1
ATOM 774 C CA . ARG A 1 98 ? -9.282 -8.362 9.855 1.00 81.25 98 ARG A CA 1
ATOM 775 C C . ARG A 1 98 ? -8.108 -9.164 9.325 1.00 81.25 98 ARG A C 1
ATOM 777 O O . A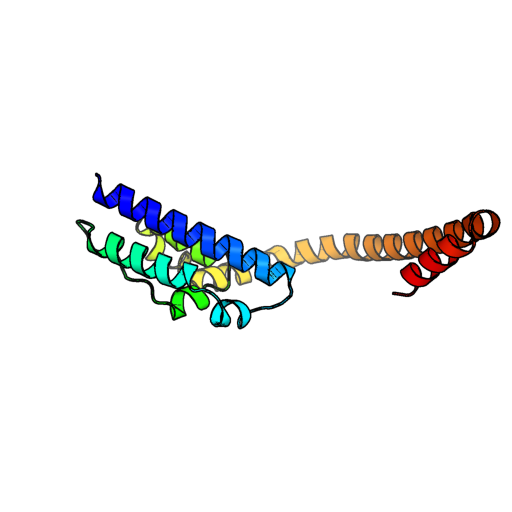RG A 1 98 ? -8.142 -9.562 8.167 1.00 81.25 98 ARG A O 1
ATOM 784 N N . GLU A 1 99 ? -7.097 -9.404 10.154 1.00 81.00 99 GLU A N 1
ATOM 785 C CA . GLU A 1 99 ? -5.937 -10.201 9.760 1.00 81.00 99 GLU A CA 1
ATOM 786 C C . GLU A 1 99 ? -6.357 -11.625 9.378 1.00 81.00 99 GLU A C 1
ATOM 788 O O . GLU A 1 99 ? -5.989 -12.114 8.310 1.00 81.00 99 GLU A O 1
ATOM 793 N N . ALA A 1 100 ? -7.213 -12.258 10.185 1.00 88.25 100 ALA A N 1
ATOM 794 C CA . ALA A 1 100 ? -7.759 -13.576 9.882 1.00 88.25 100 ALA A CA 1
ATOM 795 C C . ALA A 1 100 ? -8.585 -13.579 8.584 1.00 88.25 100 ALA A C 1
ATOM 797 O O . ALA A 1 100 ? -8.461 -14.498 7.775 1.00 88.25 100 ALA A O 1
ATOM 798 N N . MET A 1 101 ? -9.402 -12.547 8.348 1.00 87.56 101 MET A N 1
ATOM 799 C CA . MET A 1 101 ? -10.160 -12.405 7.102 1.00 87.56 101 MET A CA 1
ATOM 800 C C . MET A 1 101 ? -9.247 -12.208 5.892 1.00 87.56 101 MET A C 1
ATOM 802 O O . MET A 1 101 ? -9.461 -12.852 4.868 1.00 87.56 101 MET A O 1
ATOM 806 N N . ASP A 1 102 ? -8.231 -11.354 5.994 1.00 87.25 102 ASP A N 1
ATOM 807 C CA . ASP A 1 102 ? -7.264 -11.118 4.921 1.00 87.25 102 ASP A CA 1
ATOM 808 C C . ASP A 1 102 ? -6.518 -12.412 4.567 1.00 87.25 102 ASP A C 1
ATOM 810 O O . ASP A 1 102 ? -6.450 -12.790 3.398 1.00 87.25 102 ASP A O 1
ATOM 814 N N . GLN A 1 103 ? -6.058 -13.164 5.571 1.00 90.94 103 GLN A N 1
ATOM 815 C CA . GLN A 1 103 ? -5.452 -14.482 5.371 1.00 90.94 103 GLN A CA 1
ATOM 816 C C . GLN A 1 103 ? -6.426 -15.477 4.726 1.00 90.94 103 GLN A C 1
ATOM 818 O O . GLN A 1 103 ? -6.067 -16.157 3.763 1.00 90.94 103 GLN A O 1
ATOM 823 N N . TYR A 1 104 ? -7.667 -15.540 5.211 1.00 92.94 104 TYR A N 1
ATOM 824 C CA . TYR A 1 104 ? -8.695 -16.422 4.664 1.00 92.94 104 TYR A CA 1
ATOM 825 C C . TYR A 1 104 ? -8.992 -16.113 3.191 1.00 92.94 104 TYR A C 1
ATOM 827 O O . TYR A 1 104 ? -9.010 -17.020 2.359 1.00 92.94 104 TYR A O 1
ATOM 835 N N . PHE A 1 105 ? -9.173 -14.838 2.837 1.00 90.94 105 PHE A N 1
ATOM 836 C CA . PHE A 1 105 ? -9.454 -14.442 1.457 1.00 90.94 105 PHE A CA 1
ATOM 837 C C . PHE A 1 105 ? -8.240 -14.583 0.540 1.00 90.94 105 PHE A C 1
ATOM 839 O O . PHE A 1 105 ? -8.413 -14.962 -0.620 1.00 90.94 105 PHE A O 1
ATOM 846 N N . LYS A 1 106 ? -7.022 -14.351 1.045 1.00 92.25 106 LYS A N 1
ATOM 847 C CA . LYS A 1 106 ? -5.783 -14.674 0.324 1.00 92.25 106 LYS A CA 1
ATOM 848 C C . LYS A 1 106 ? -5.703 -16.161 0.002 1.00 92.25 106 LYS A C 1
ATOM 850 O O . LYS A 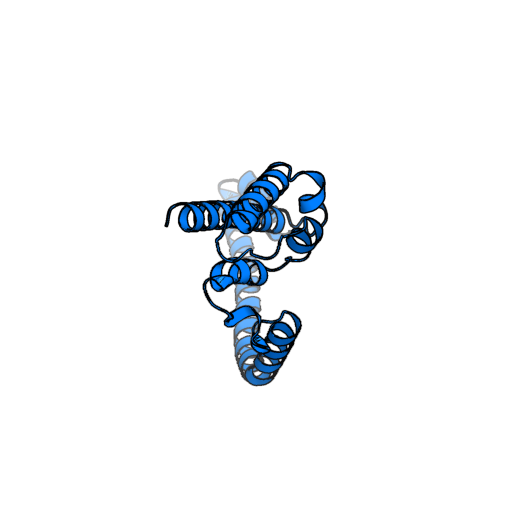1 106 ? -5.353 -16.508 -1.120 1.00 92.25 106 LYS A O 1
ATOM 855 N N . LEU A 1 107 ? -6.068 -17.026 0.948 1.00 94.62 107 LEU A N 1
ATOM 856 C CA . LEU A 1 107 ? -6.080 -18.471 0.737 1.00 94.62 107 LEU A CA 1
ATOM 857 C C . LEU A 1 107 ? -7.163 -18.883 -0.267 1.00 94.62 107 LEU A C 1
ATOM 859 O O . LEU A 1 107 ? -6.874 -19.621 -1.203 1.00 94.62 107 LEU A O 1
ATOM 863 N N . LEU A 1 108 ? -8.380 -18.349 -0.129 1.00 95.94 108 LEU A N 1
ATOM 864 C CA . LEU A 1 108 ? -9.496 -18.625 -1.041 1.00 95.94 108 LEU A CA 1
ATOM 865 C C . LEU A 1 108 ? -9.165 -18.250 -2.497 1.00 95.94 108 LEU A C 1
ATOM 867 O O . LEU A 1 108 ? -9.568 -18.949 -3.422 1.00 95.94 108 LEU A O 1
ATOM 871 N N . ARG A 1 109 ? -8.439 -17.144 -2.700 1.00 95.12 109 ARG A N 1
ATOM 872 C CA . ARG A 1 109 ? -8.085 -16.618 -4.030 1.00 95.12 109 ARG A CA 1
ATOM 873 C C . ARG A 1 109 ? -6.665 -16.962 -4.480 1.00 95.12 109 ARG A C 1
ATOM 875 O O . ARG A 1 109 ? -6.222 -16.467 -5.515 1.00 95.12 109 ARG A O 1
ATOM 882 N N . ALA A 1 110 ? -5.954 -17.819 -3.751 1.00 96.44 110 ALA A N 1
ATOM 883 C CA . ALA A 1 110 ? -4.577 -18.182 -4.079 1.00 96.44 110 ALA A CA 1
ATOM 884 C C . ALA A 1 110 ? -4.468 -18.796 -5.485 1.00 96.44 110 ALA A C 1
ATOM 886 O O . ALA A 1 110 ? -3.583 -18.429 -6.254 1.00 96.44 110 ALA A O 1
ATOM 887 N N . ASP A 1 111 ? -5.410 -19.664 -5.858 1.00 96.44 111 ASP A N 1
ATOM 888 C CA . ASP A 1 111 ? -5.429 -20.301 -7.180 1.00 96.44 111 ASP A CA 1
ATOM 889 C C . ASP A 1 111 ? -5.658 -19.298 -8.321 1.00 96.44 111 ASP A C 1
ATOM 891 O O . ASP A 1 111 ? -5.094 -19.443 -9.410 1.00 96.44 111 ASP A O 1
ATOM 895 N N . GLU A 1 112 ? -6.474 -18.267 -8.089 1.00 96.75 112 GLU A N 1
ATOM 896 C CA . GLU A 1 112 ? -6.705 -17.186 -9.053 1.00 96.75 112 GLU A CA 1
ATOM 897 C C . GLU A 1 112 ? -5.427 -16.371 -9.259 1.00 96.75 112 GLU A C 1
ATOM 899 O O . GLU A 1 112 ? -5.036 -16.105 -10.399 1.00 96.75 112 GLU A O 1
ATOM 904 N N . GLU A 1 113 ? -4.740 -16.043 -8.163 1.00 95.31 113 GLU A N 1
ATOM 905 C CA . GLU A 1 113 ? -3.474 -15.318 -8.211 1.00 95.31 113 GLU A CA 1
ATOM 906 C C . GLU A 1 113 ? -2.382 -16.152 -8.894 1.00 95.31 113 GLU A C 1
ATOM 908 O O . GLU A 1 113 ? -1.662 -15.629 -9.740 1.00 95.31 113 GLU A O 1
ATOM 913 N N . ILE A 1 114 ? -2.310 -17.467 -8.656 1.00 96.62 114 ILE A N 1
ATOM 914 C CA . ILE A 1 114 ? -1.388 -18.363 -9.376 1.00 96.62 114 ILE A CA 1
ATOM 915 C C . ILE A 1 114 ? -1.656 -18.323 -10.887 1.00 96.62 114 ILE A C 1
ATOM 917 O O . ILE A 1 114 ? -0.726 -18.178 -11.686 1.00 96.62 114 ILE A O 1
ATOM 921 N N . ARG A 1 115 ? -2.924 -18.422 -11.310 1.00 97.75 115 ARG A N 1
ATOM 922 C CA . ARG A 1 115 ? -3.293 -18.344 -12.736 1.00 97.75 115 ARG A CA 1
ATOM 923 C C . ARG A 1 115 ? -2.907 -17.001 -13.346 1.00 97.75 115 ARG A C 1
ATOM 925 O O . ARG A 1 115 ? -2.408 -16.969 -14.471 1.00 97.75 115 ARG A O 1
ATOM 932 N N . ARG A 1 116 ? -3.110 -15.908 -12.612 1.00 97.75 116 ARG A N 1
ATOM 933 C CA . ARG A 1 116 ? -2.719 -14.562 -13.033 1.00 97.75 116 ARG A CA 1
ATOM 934 C C . ARG A 1 116 ? -1.200 -14.430 -13.155 1.00 97.75 116 ARG A C 1
ATOM 936 O O . ARG A 1 116 ? -0.717 -13.989 -14.198 1.00 97.75 116 ARG A O 1
ATOM 943 N N . LEU A 1 117 ? -0.447 -14.873 -12.150 1.00 97.06 117 LEU A N 1
ATOM 944 C CA . LEU A 1 117 ? 1.017 -14.834 -12.137 1.00 97.06 117 LEU A CA 1
ATOM 945 C C . LEU A 1 117 ? 1.628 -15.657 -13.274 1.00 97.06 117 LEU A C 1
ATOM 947 O O . LEU A 1 117 ? 2.590 -15.210 -13.895 1.00 97.06 117 LEU A O 1
ATOM 951 N N . ASN A 1 118 ? 1.030 -16.797 -13.631 1.00 98.00 118 ASN A N 1
ATOM 952 C CA . ASN A 1 118 ? 1.456 -17.585 -14.793 1.00 98.00 118 ASN A CA 1
ATOM 953 C C . ASN A 1 118 ? 1.380 -16.807 -16.119 1.00 98.00 118 ASN A C 1
ATOM 955 O O . ASN A 1 118 ? 2.088 -17.145 -17.065 1.00 98.00 118 ASN A O 1
ATOM 959 N N . VAL A 1 119 ? 0.555 -15.759 -16.200 1.00 97.69 119 VAL A N 1
ATOM 960 C CA . VAL A 1 119 ? 0.472 -14.861 -17.361 1.00 97.69 119 VAL A CA 1
ATOM 961 C C . VAL A 1 119 ? 1.353 -13.624 -17.176 1.00 97.69 119 VAL A C 1
ATOM 963 O O . VAL A 1 119 ? 2.027 -13.198 -18.117 1.00 97.69 119 VAL A O 1
ATOM 966 N N . GLU A 1 120 ? 1.359 -13.030 -15.984 1.00 97.88 120 GLU A N 1
ATOM 967 C CA . GLU A 1 120 ? 2.090 -11.790 -15.710 1.00 97.88 120 GLU A CA 1
ATOM 968 C C . GLU A 1 120 ? 3.607 -11.988 -15.663 1.00 97.88 120 GLU A C 1
ATOM 970 O O . GLU A 1 120 ? 4.327 -11.164 -16.224 1.00 97.88 120 GLU A O 1
ATOM 975 N N . ILE A 1 121 ? 4.108 -13.090 -15.097 1.00 97.50 121 ILE A N 1
ATOM 976 C CA . ILE A 1 121 ? 5.552 -13.358 -15.015 1.00 97.50 121 ILE A CA 1
ATOM 977 C C . ILE A 1 121 ? 6.178 -13.433 -16.419 1.00 97.50 121 ILE A C 1
ATOM 979 O O . ILE A 1 121 ? 7.132 -12.692 -16.678 1.00 97.50 121 ILE A O 1
ATOM 983 N N . PRO A 1 122 ? 5.657 -14.228 -17.378 1.00 98.06 122 PRO A N 1
ATOM 984 C CA . PRO A 1 122 ? 6.195 -14.228 -18.736 1.00 98.06 122 PRO A CA 1
ATOM 985 C C . PRO A 1 122 ? 6.088 -12.869 -19.432 1.00 98.06 122 PRO A C 1
ATOM 987 O O . PRO A 1 122 ? 7.008 -12.485 -20.156 1.00 98.06 122 PRO A O 1
ATOM 990 N N . ARG A 1 123 ? 4.997 -12.120 -19.213 1.00 97.81 123 ARG A N 1
ATOM 991 C CA . ARG A 1 123 ? 4.834 -10.765 -19.769 1.00 97.81 123 ARG A CA 1
ATOM 992 C C . ARG A 1 123 ? 5.891 -9.813 -19.232 1.00 97.81 123 ARG A C 1
ATOM 994 O O . ARG A 1 123 ? 6.500 -9.095 -20.017 1.00 97.81 123 ARG A O 1
ATOM 1001 N N . PHE A 1 124 ? 6.149 -9.853 -17.931 1.00 97.56 124 PHE A N 1
ATOM 1002 C CA . PHE A 1 124 ? 7.171 -9.039 -17.289 1.00 97.56 124 PHE A CA 1
ATOM 1003 C C . PHE A 1 124 ? 8.575 -9.396 -17.794 1.00 97.56 124 PHE A C 1
ATOM 1005 O O . PHE A 1 124 ? 9.342 -8.517 -18.175 1.00 97.56 124 PHE A O 1
ATOM 1012 N N . VAL A 1 125 ? 8.890 -10.690 -17.912 1.00 97.44 125 VAL A N 1
ATOM 1013 C CA . VAL A 1 125 ? 10.161 -11.153 -18.495 1.00 97.44 125 VAL A CA 1
ATOM 1014 C C . VAL A 1 125 ? 10.312 -10.707 -19.950 1.00 97.44 125 VAL A C 1
ATOM 1016 O O . VAL A 1 125 ? 11.400 -10.309 -20.366 1.00 97.44 125 VAL A O 1
ATOM 1019 N N . THR A 1 126 ? 9.234 -10.767 -20.730 1.00 97.50 126 THR A N 1
ATOM 1020 C CA . THR A 1 126 ? 9.231 -10.310 -22.126 1.00 97.50 126 THR A CA 1
ATOM 1021 C C . THR A 1 126 ? 9.467 -8.806 -22.199 1.00 97.50 126 THR A C 1
ATOM 1023 O O . THR A 1 126 ? 10.357 -8.375 -22.924 1.00 97.50 126 THR A O 1
ATOM 1026 N N . TYR A 1 127 ? 8.761 -8.029 -21.375 1.00 97.12 127 TYR A N 1
ATOM 1027 C CA . TYR A 1 127 ? 8.939 -6.585 -21.262 1.00 97.12 127 TYR A CA 1
ATOM 1028 C C . TYR A 1 127 ? 10.391 -6.207 -20.945 1.00 97.12 127 TYR A C 1
ATOM 1030 O O . TYR A 1 127 ? 10.980 -5.434 -21.694 1.00 97.12 127 TYR A O 1
ATOM 1038 N N . MET A 1 128 ? 11.011 -6.821 -19.929 1.00 95.69 128 MET A N 1
ATOM 1039 C CA . MET A 1 128 ? 12.418 -6.556 -19.586 1.00 95.69 128 MET A CA 1
ATOM 1040 C C . MET A 1 128 ? 13.373 -6.856 -20.752 1.00 95.69 128 MET A C 1
ATOM 1042 O O . MET A 1 128 ? 14.310 -6.106 -21.018 1.00 95.69 128 MET A O 1
ATOM 1046 N N . ARG A 1 129 ? 13.148 -7.961 -21.477 1.00 96.12 129 ARG A N 1
ATOM 1047 C CA . ARG A 1 129 ? 13.980 -8.333 -22.636 1.00 96.12 129 ARG A CA 1
ATOM 1048 C C . ARG A 1 129 ? 13.815 -7.361 -23.799 1.00 96.12 129 ARG A C 1
ATOM 1050 O O . ARG A 1 129 ? 14.796 -7.053 -24.480 1.00 96.12 129 ARG A O 1
ATOM 1057 N N . ASP A 1 130 ? 12.589 -6.922 -24.048 1.00 96.88 130 ASP A N 1
ATOM 1058 C CA . ASP A 1 130 ? 12.286 -5.975 -25.113 1.00 96.88 130 ASP A CA 1
ATOM 1059 C C . ASP A 1 130 ? 12.825 -4.582 -24.781 1.00 96.88 130 ASP A C 1
ATOM 1061 O O . ASP A 1 130 ? 13.401 -3.940 -25.659 1.00 96.88 130 ASP A O 1
ATOM 1065 N N . GLU A 1 131 ? 12.744 -4.159 -23.520 1.00 95.56 131 GLU A N 1
ATOM 1066 C CA . GLU A 1 131 ? 13.347 -2.923 -23.021 1.00 95.56 131 GLU A CA 1
ATOM 1067 C C . GLU A 1 131 ? 14.878 -2.945 -23.149 1.00 95.56 131 GLU A C 1
ATOM 1069 O O . GLU A 1 131 ? 15.454 -2.037 -23.748 1.00 95.56 131 GLU A O 1
ATOM 1074 N N . GLU A 1 132 ? 15.549 -4.016 -22.713 1.00 94.81 132 GLU A N 1
ATOM 1075 C CA . GLU A 1 132 ? 17.003 -4.190 -22.881 1.00 94.81 132 GLU A CA 1
ATOM 1076 C C . GLU A 1 132 ? 17.412 -4.094 -24.361 1.00 94.81 132 GLU A C 1
ATOM 1078 O O . GLU A 1 132 ? 18.380 -3.413 -24.729 1.00 94.81 132 GLU A O 1
ATOM 1083 N N . ARG A 1 133 ? 16.657 -4.760 -25.245 1.00 95.50 133 ARG A N 1
ATOM 1084 C CA . ARG A 1 133 ? 16.905 -4.722 -26.691 1.00 95.50 133 ARG A CA 1
ATOM 1085 C C . ARG A 1 133 ? 16.681 -3.321 -27.255 1.00 95.50 133 ARG A C 1
ATOM 1087 O O . ARG A 1 133 ? 17.484 -2.872 -28.078 1.00 95.50 133 ARG A O 1
ATOM 1094 N N . PHE A 1 134 ? 15.618 -2.648 -26.827 1.00 95.81 134 PHE A N 1
ATOM 1095 C CA . PHE A 1 134 ? 15.277 -1.290 -27.227 1.00 95.81 134 PHE A CA 1
ATOM 1096 C C . PHE A 1 134 ? 16.375 -0.307 -26.816 1.00 95.81 134 PHE A C 1
ATOM 1098 O O . PHE A 1 134 ? 16.967 0.331 -27.685 1.00 95.81 134 PHE A O 1
ATOM 1105 N N . LEU A 1 135 ? 16.735 -0.263 -25.530 1.00 94.56 135 LEU A N 1
ATOM 1106 C CA . LEU A 1 135 ? 17.772 0.625 -25.000 1.00 94.56 135 LEU A CA 1
ATOM 1107 C C . LEU A 1 135 ? 19.119 0.390 -25.687 1.00 94.56 135 LEU A C 1
ATOM 1109 O O . LEU A 1 135 ? 19.810 1.338 -26.055 1.00 94.56 135 LEU A O 1
ATOM 1113 N N . ARG A 1 136 ? 19.489 -0.873 -25.938 1.00 94.38 136 ARG A N 1
ATOM 1114 C CA . ARG A 1 136 ? 20.715 -1.209 -26.676 1.00 94.38 136 ARG A CA 1
ATOM 1115 C C . ARG A 1 136 ? 20.686 -0.707 -28.119 1.00 94.38 136 ARG A C 1
ATOM 1117 O O . ARG A 1 136 ? 21.717 -0.252 -28.616 1.00 94.38 136 ARG A O 1
ATOM 1124 N N . ARG A 1 137 ? 19.549 -0.821 -28.807 1.00 94.88 137 ARG A N 1
ATOM 1125 C CA . ARG A 1 137 ? 19.391 -0.334 -30.183 1.00 94.88 137 ARG A CA 1
ATOM 1126 C C . ARG A 1 137 ? 19.456 1.189 -30.233 1.00 94.88 137 ARG A C 1
ATOM 1128 O O . ARG A 1 137 ? 20.213 1.725 -31.037 1.00 94.88 137 ARG A O 1
ATOM 1135 N N . GLU A 1 138 ? 18.714 1.868 -29.364 1.00 94.06 138 GLU A N 1
ATOM 1136 C CA . GLU A 1 138 ? 18.671 3.330 -29.336 1.00 94.06 138 GLU A CA 1
ATOM 1137 C C . GLU A 1 138 ? 20.015 3.928 -28.919 1.00 94.06 138 GLU A C 1
ATOM 1139 O O . GLU A 1 138 ? 20.467 4.866 -29.563 1.00 94.06 138 GLU A O 1
ATOM 1144 N N . ALA A 1 139 ? 20.727 3.337 -27.953 1.00 94.25 139 ALA A N 1
ATOM 1145 C CA . ALA A 1 139 ? 22.077 3.781 -27.601 1.00 94.25 139 ALA A CA 1
ATOM 1146 C C . ALA A 1 139 ? 23.036 3.736 -28.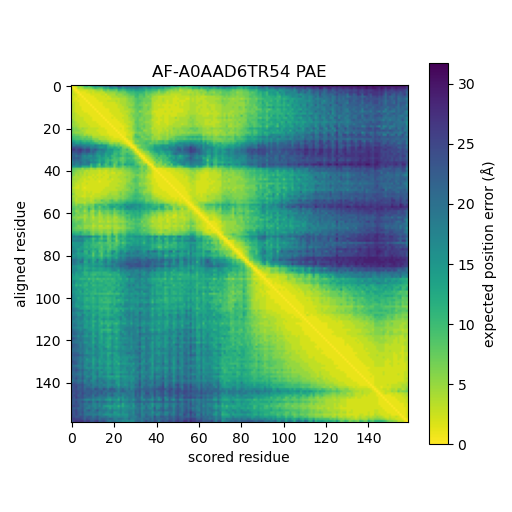805 1.00 94.25 139 ALA A C 1
ATOM 1148 O O . ALA A 1 139 ? 23.808 4.667 -29.011 1.00 94.25 139 ALA A O 1
ATOM 1149 N N . ARG A 1 140 ? 22.963 2.688 -29.641 1.00 93.25 140 ARG A N 1
ATOM 1150 C CA . ARG A 1 140 ? 23.775 2.595 -30.870 1.00 93.25 140 ARG A CA 1
ATOM 1151 C C . ARG A 1 140 ? 23.372 3.625 -31.918 1.00 93.25 140 ARG A C 1
ATOM 1153 O O . ARG A 1 140 ? 24.249 4.165 -32.579 1.00 93.25 140 ARG A O 1
ATOM 1160 N N . ARG A 1 141 ? 22.070 3.876 -32.082 1.00 94.69 141 ARG A N 1
ATOM 1161 C CA . ARG A 1 141 ? 21.564 4.883 -33.025 1.00 94.69 141 ARG A CA 1
ATOM 1162 C C . ARG A 1 141 ? 22.007 6.287 -32.608 1.00 94.69 141 ARG A C 1
ATOM 1164 O O . ARG A 1 141 ? 22.565 7.013 -33.418 1.00 94.69 141 ARG A O 1
ATOM 1171 N N . ILE A 1 142 ? 21.799 6.627 -31.337 1.00 95.12 142 ILE A N 1
ATOM 1172 C CA . ILE A 1 142 ? 22.099 7.945 -30.768 1.00 95.12 142 ILE A CA 1
ATOM 1173 C C . ILE A 1 142 ? 23.607 8.201 -30.734 1.00 95.12 142 ILE A C 1
ATOM 1175 O O . ILE A 1 142 ? 24.011 9.345 -30.868 1.00 95.12 142 ILE A O 1
ATOM 1179 N N . PHE A 1 143 ? 24.452 7.168 -30.637 1.00 93.69 143 PHE A N 1
ATOM 1180 C CA . PHE A 1 143 ? 25.910 7.337 -30.614 1.00 93.69 143 PHE A CA 1
ATOM 1181 C C . PHE A 1 143 ? 26.461 8.149 -31.800 1.00 93.69 143 PHE A C 1
ATOM 1183 O O . PHE A 1 143 ? 27.456 8.848 -31.640 1.00 93.69 143 PHE A O 1
ATOM 1190 N N . ALA A 1 144 ? 25.820 8.077 -32.972 1.00 91.06 144 ALA A N 1
ATOM 1191 C CA . ALA A 1 144 ? 26.223 8.851 -34.146 1.00 91.06 144 ALA A CA 1
ATOM 1192 C C . ALA A 1 144 ? 25.836 10.343 -34.068 1.00 91.06 144 ALA A C 1
ATOM 1194 O O . ALA A 1 144 ? 26.474 11.163 -34.720 1.00 91.06 144 ALA A O 1
ATOM 1195 N N . GLU A 1 145 ? 24.805 10.688 -33.293 1.00 93.56 145 GLU A N 1
ATOM 1196 C CA . GLU A 1 145 ? 24.270 12.051 -33.151 1.00 93.56 145 GLU A CA 1
ATOM 1197 C C . GLU A 1 145 ? 24.803 12.738 -31.881 1.00 93.56 145 GLU A C 1
ATOM 1199 O O . GLU A 1 145 ? 25.272 13.872 -31.936 1.00 93.56 145 GLU A O 1
ATOM 1204 N N . ASP A 1 146 ? 24.761 12.039 -30.743 1.00 94.69 146 ASP A N 1
ATOM 1205 C CA . ASP A 1 146 ? 25.188 12.517 -29.428 1.00 94.69 146 ASP A CA 1
ATOM 1206 C C . ASP A 1 146 ? 25.816 11.370 -28.601 1.00 94.69 146 ASP A C 1
ATOM 1208 O O . ASP A 1 146 ? 25.119 10.587 -27.935 1.00 94.69 146 ASP A O 1
ATOM 1212 N N . PRO A 1 147 ? 27.158 11.268 -28.596 1.00 93.75 147 PRO A N 1
ATOM 1213 C CA . PRO A 1 147 ? 27.872 10.258 -27.821 1.00 93.75 147 PRO A CA 1
ATOM 1214 C C . PRO A 1 147 ? 27.665 10.369 -26.303 1.00 93.75 147 PRO A C 1
ATOM 1216 O O . PRO A 1 147 ? 27.708 9.351 -25.606 1.00 93.75 147 PRO A O 1
ATOM 1219 N N . ALA A 1 148 ? 27.441 11.576 -25.771 1.00 94.00 148 ALA A N 1
ATOM 1220 C CA . ALA A 1 148 ? 27.274 11.791 -24.335 1.00 94.00 148 ALA A CA 1
ATOM 1221 C C . ALA A 1 148 ? 25.916 11.262 -23.860 1.00 94.00 148 ALA A C 1
ATOM 1223 O O . ALA A 1 148 ? 25.842 10.555 -22.849 1.00 94.00 148 ALA A O 1
ATOM 1224 N N . LEU A 1 149 ? 24.852 11.520 -24.624 1.00 93.25 149 LEU A N 1
ATOM 1225 C CA . LEU A 1 149 ? 23.529 10.964 -24.347 1.00 93.25 149 LEU A CA 1
ATOM 1226 C C . LEU A 1 149 ? 23.516 9.435 -24.495 1.00 93.25 149 LEU A C 1
ATOM 1228 O O . LEU A 1 149 ? 22.991 8.735 -23.626 1.00 93.25 149 LEU A O 1
ATOM 1232 N N . ALA A 1 150 ? 24.154 8.891 -25.536 1.00 93.75 150 ALA A N 1
ATOM 1233 C CA . ALA A 1 150 ? 24.281 7.442 -25.721 1.00 93.75 150 ALA A CA 1
ATOM 1234 C C . ALA A 1 150 ? 25.010 6.754 -24.550 1.00 93.75 150 ALA A C 1
ATOM 1236 O O . ALA A 1 150 ? 24.642 5.644 -24.139 1.00 93.75 150 ALA A O 1
ATOM 1237 N N . HIS A 1 151 ? 26.017 7.420 -23.974 1.00 93.00 151 HIS A N 1
ATOM 1238 C CA . HIS A 1 151 ? 26.701 6.944 -22.776 1.00 93.00 151 HIS A CA 1
ATOM 1239 C C . HIS A 1 151 ? 25.757 6.894 -21.563 1.00 93.00 151 HIS A C 1
ATOM 1241 O O . HIS A 1 151 ? 25.699 5.867 -20.889 1.00 93.00 151 HIS A O 1
ATOM 1247 N N . GLN A 1 152 ? 24.949 7.936 -21.330 1.00 94.31 152 GLN A N 1
ATOM 1248 C CA . GLN A 1 152 ? 23.965 7.955 -20.236 1.00 94.31 152 GLN A CA 1
ATOM 1249 C C . GLN A 1 152 ? 22.894 6.864 -20.381 1.00 94.31 152 GLN A C 1
ATOM 1251 O O . GLN A 1 152 ? 22.581 6.179 -19.409 1.00 94.31 152 GLN A O 1
ATOM 1256 N N . VAL A 1 153 ? 22.382 6.634 -21.595 1.00 92.75 153 VAL A N 1
ATOM 1257 C CA . VAL A 1 153 ? 21.432 5.537 -21.873 1.00 92.75 153 VAL A CA 1
ATOM 1258 C C . VAL A 1 153 ? 22.068 4.173 -21.584 1.00 92.75 153 VAL A C 1
ATOM 1260 O O . VAL A 1 153 ? 21.423 3.279 -21.037 1.00 92.75 153 VAL A O 1
ATOM 1263 N N . THR A 1 154 ? 23.355 4.015 -21.899 1.00 92.25 154 THR A N 1
ATOM 1264 C CA . THR A 1 154 ? 24.100 2.784 -21.602 1.00 92.25 154 THR A CA 1
ATOM 1265 C C . THR A 1 154 ? 24.291 2.581 -20.098 1.00 92.25 154 THR A C 1
ATOM 1267 O O . THR A 1 154 ? 24.149 1.455 -19.628 1.00 92.25 154 THR A O 1
ATOM 1270 N N . LEU A 1 155 ? 24.568 3.650 -19.343 1.00 92.81 155 LEU A N 1
ATOM 1271 C CA . LEU A 1 155 ? 24.656 3.604 -17.881 1.00 92.81 155 LEU A CA 1
ATOM 1272 C C . LEU A 1 155 ? 23.307 3.265 -17.237 1.00 92.81 155 LEU A C 1
ATOM 1274 O O . LEU A 1 155 ? 23.270 2.457 -16.315 1.00 92.81 155 LEU A O 1
ATOM 1278 N N . TYR A 1 156 ? 22.208 3.842 -17.735 1.00 90.94 156 TYR A N 1
ATOM 1279 C CA . TYR A 1 156 ? 20.857 3.536 -17.257 1.00 90.94 156 TYR A CA 1
ATOM 1280 C C . TYR A 1 156 ? 20.514 2.055 -17.443 1.00 90.94 156 TYR A C 1
ATOM 1282 O O . TYR A 1 156 ? 20.039 1.422 -16.512 1.00 90.94 156 TYR A O 1
ATOM 1290 N N . ARG A 1 157 ? 20.847 1.483 -18.605 1.00 89.75 157 ARG A N 1
ATOM 1291 C CA . ARG A 1 157 ? 20.656 0.055 -18.903 1.00 89.75 157 ARG A CA 1
ATOM 1292 C C . ARG A 1 157 ? 21.423 -0.887 -17.955 1.00 89.75 157 ARG A C 1
ATOM 1294 O O . ARG A 1 157 ? 21.069 -2.050 -17.833 1.00 89.75 157 ARG A O 1
ATOM 1301 N N . MET A 1 158 ? 22.527 -0.430 -17.359 1.00 82.81 158 MET A N 1
ATOM 1302 C CA . MET A 1 158 ? 23.380 -1.244 -16.477 1.00 82.81 158 MET A CA 1
ATOM 1303 C C . MET A 1 158 ? 22.995 -1.167 -14.992 1.00 82.81 158 MET A C 1
ATOM 1305 O O . MET A 1 158 ? 23.628 -1.849 -14.185 1.00 82.81 158 MET A O 1
ATOM 1309 N N . ARG A 1 159 ? 22.028 -0.320 -14.626 1.00 73.19 159 ARG A N 1
ATOM 1310 C CA . ARG A 1 159 ? 21.471 -0.243 -13.269 1.00 73.19 159 ARG A CA 1
ATOM 1311 C C . ARG A 1 159 ? 20.338 -1.239 -13.088 1.00 73.19 159 ARG A C 1
ATOM 1313 O O . ARG A 1 159 ? 20.227 -1.735 -11.948 1.00 73.19 159 ARG A O 1
#

Sequence (159 aa):
MVAQRRYQRALDHLHGLVIARLFELTKCNMSGTALQVRSRAIKAAIEQYNAAAVALTVPRERLTWEEVVDYTFLSDFDLLRLARTDIVSEGWAQPAGREAMDQYFKLLRADEEIRRLNVEIPRFVTYMRDEERFLRREARRIFAEDPALAHQVTLYRMR

Mean predicted aligned error: 12.56 Å

pLDDT: mean 80.5, std 13.74, range [50.09, 98.06]

Solvent-accessible surface area (backbone atoms only — not comparable to full-atom values): 8918 Å² total; per-residue (Å²): 114,70,46,60,54,50,26,50,50,28,45,54,51,36,49,52,51,51,52,55,49,51,54,54,28,62,74,66,75,43,76,76,61,66,60,72,78,68,48,63,67,55,54,55,29,42,52,50,27,38,56,28,26,58,62,31,97,69,65,49,88,70,76,52,72,65,60,61,61,67,47,77,46,77,72,57,56,51,45,70,67,52,59,82,45,85,52,63,80,37,66,63,60,32,73,68,33,41,52,51,48,53,54,51,52,51,58,75,42,41,67,59,51,51,59,49,44,70,53,48,52,59,51,52,55,48,49,53,53,51,48,56,53,47,54,55,50,49,26,60,60,36,40,82,81,39,53,69,59,19,49,52,50,52,53,61,75,73,108

Organism: NCBI:txid1033014

Secondary structure (DSSP, 8-state):
-HHHHHHHHHHHHHHHHHHHHHHHHHHTT--SHHHHTT-HHHHHHHHHHHHHHHTSSSPPPPPPHHHHHH--SHHHHHHHHHTTSGGGGSGGGSHHHHHHHHHHHHHHTHHHHHHHHHHHHHHHHHHHHHHHHHHHHHHHHHTTT-HHHHHHHHHHHT-